Protein AF-A0A927X5X7-F1 (afdb_monomer_lite)

Structure (mmCIF, N/CA/C/O backbone):
data_AF-A0A927X5X7-F1
#
_entry.id   AF-A0A927X5X7-F1
#
loop_
_atom_site.group_PDB
_atom_site.id
_atom_site.type_symbol
_atom_site.label_atom_id
_atom_site.label_alt_id
_atom_site.label_comp_id
_atom_site.label_asym_id
_atom_site.label_entity_id
_atom_site.label_seq_id
_atom_site.pdbx_PDB_ins_code
_atom_site.Cartn_x
_atom_site.Cartn_y
_atom_site.Cartn_z
_atom_site.occupancy
_atom_site.B_iso_or_equiv
_atom_site.auth_seq_id
_atom_site.auth_comp_id
_atom_site.auth_asym_id
_atom_site.auth_atom_id
_atom_site.pdbx_PDB_model_num
ATOM 1 N N . MET A 1 1 ? -8.388 8.447 18.139 1.00 61.56 1 MET A N 1
ATOM 2 C CA . MET A 1 1 ? -8.431 7.712 16.859 1.00 61.56 1 MET A CA 1
ATOM 3 C C . MET A 1 1 ? -9.563 8.297 16.040 1.00 61.56 1 MET A C 1
ATOM 5 O O . MET A 1 1 ? -10.722 7.978 16.322 1.00 61.56 1 MET A O 1
ATOM 9 N N . ALA A 1 2 ? -9.260 9.221 15.128 1.00 76.06 2 ALA A N 1
ATOM 10 C CA . ALA A 1 2 ? -10.308 9.766 14.287 1.00 76.06 2 ALA A CA 1
ATOM 11 C C . ALA A 1 2 ? -10.701 8.745 13.201 1.00 76.06 2 ALA A C 1
ATOM 13 O O . ALA A 1 2 ? -10.102 7.674 13.019 1.00 76.06 2 ALA A O 1
ATOM 14 N N . LYS A 1 3 ? -11.875 8.988 12.623 1.00 86.38 3 LYS A N 1
ATOM 15 C CA . LYS A 1 3 ? -12.445 8.173 11.556 1.00 86.38 3 LYS A CA 1
ATOM 16 C C . LYS A 1 3 ? -12.595 9.080 10.360 1.00 86.38 3 LYS A C 1
ATOM 18 O O . LYS A 1 3 ? -13.469 9.944 10.348 1.00 86.38 3 LYS A O 1
ATOM 23 N N . VAL A 1 4 ? -11.785 8.835 9.347 1.00 86.50 4 VAL A N 1
ATOM 24 C CA . VAL A 1 4 ? -11.838 9.597 8.113 1.00 86.50 4 VAL A CA 1
ATOM 25 C C . VAL A 1 4 ? -12.542 8.771 7.059 1.00 86.50 4 VAL A C 1
ATOM 27 O O . VAL A 1 4 ? -12.127 7.672 6.681 1.00 86.50 4 VAL A O 1
ATOM 30 N N . LYS A 1 5 ? -13.667 9.305 6.587 1.00 89.69 5 LYS A N 1
ATOM 31 C CA . LYS A 1 5 ? -14.453 8.646 5.549 1.00 89.69 5 LYS A CA 1
ATOM 32 C C . LYS A 1 5 ? -13.697 8.635 4.224 1.00 89.69 5 LYS A C 1
ATOM 34 O O . LYS A 1 5 ? -13.726 7.624 3.533 1.00 89.69 5 LYS A O 1
ATOM 39 N N . ARG A 1 6 ? -13.035 9.736 3.872 1.00 88.75 6 ARG A N 1
ATOM 40 C CA . ARG A 1 6 ? -12.291 9.845 2.622 1.00 88.75 6 ARG A CA 1
ATOM 41 C C . ARG A 1 6 ? -11.242 10.948 2.692 1.00 88.75 6 ARG A C 1
ATOM 43 O O . ARG A 1 6 ? -11.566 12.046 3.130 1.00 88.75 6 ARG A O 1
ATOM 50 N N . TYR A 1 7 ? -10.039 10.657 2.213 1.00 86.12 7 TYR A N 1
ATOM 51 C CA . TYR A 1 7 ? -9.024 11.657 1.880 1.00 86.12 7 TYR A CA 1
ATOM 52 C C . TYR A 1 7 ? -8.845 11.713 0.363 1.00 86.12 7 TYR A C 1
ATOM 54 O O . TYR A 1 7 ? -8.680 10.675 -0.278 1.00 86.12 7 TYR A O 1
ATOM 62 N N . CYS A 1 8 ? -8.894 12.916 -0.212 1.00 86.00 8 CYS A N 1
ATOM 63 C CA . CYS A 1 8 ? -8.608 13.168 -1.624 1.00 86.00 8 CYS A CA 1
ATOM 64 C C . CYS A 1 8 ? -7.754 14.425 -1.754 1.00 86.00 8 CYS A C 1
ATOM 66 O O . CYS A 1 8 ? -8.202 15.504 -1.376 1.00 86.00 8 CYS A O 1
ATOM 68 N N . GLY A 1 9 ? -6.543 14.285 -2.284 1.00 85.50 9 GLY A N 1
ATOM 69 C CA . GLY A 1 9 ? -5.633 15.409 -2.473 1.00 85.50 9 GLY A CA 1
ATOM 70 C C . GLY A 1 9 ? -4.403 15.017 -3.289 1.00 85.50 9 GLY A C 1
ATOM 71 O O . GLY A 1 9 ? -4.072 13.836 -3.362 1.00 85.50 9 GLY A O 1
ATOM 72 N N . PRO A 1 10 ? -3.726 15.983 -3.929 1.00 83.25 10 PRO A N 1
ATOM 73 C CA . PRO A 1 10 ? -2.594 15.685 -4.802 1.00 83.25 10 PRO A CA 1
ATOM 74 C C . PRO A 1 10 ? -1.366 15.198 -4.023 1.00 83.25 10 PRO A C 1
ATOM 76 O O . PRO A 1 10 ? -0.685 14.283 -4.483 1.00 83.25 10 PRO A O 1
ATOM 79 N N . ILE A 1 11 ? -1.100 15.794 -2.858 1.00 83.56 11 ILE A N 1
ATOM 80 C CA . ILE A 1 11 ? 0.077 15.526 -2.029 1.00 83.56 11 ILE A CA 1
ATOM 81 C C . ILE A 1 11 ? -0.354 15.468 -0.568 1.00 83.56 11 ILE A C 1
ATOM 83 O O . ILE A 1 11 ? -1.067 16.357 -0.101 1.00 83.56 11 ILE A O 1
ATOM 87 N N . ILE A 1 12 ? 0.097 14.441 0.149 1.00 82.62 12 ILE A N 1
ATOM 88 C CA . ILE A 1 12 ? 0.014 14.370 1.610 1.00 82.62 12 ILE A CA 1
ATOM 89 C C . ILE A 1 12 ? 1.388 13.980 2.146 1.00 82.62 12 ILE A C 1
ATOM 9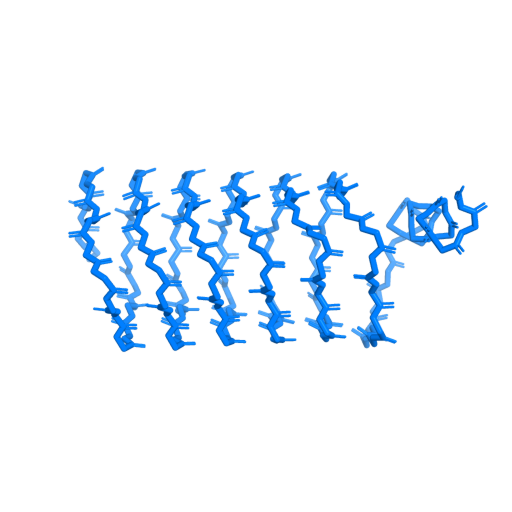1 O O . ILE A 1 12 ? 1.990 13.025 1.664 1.00 82.62 12 ILE A O 1
ATOM 95 N N . LEU A 1 13 ? 1.877 14.722 3.137 1.00 82.31 13 LEU A N 1
ATOM 96 C CA . LEU A 1 13 ? 3.175 14.439 3.741 1.00 82.31 13 LEU A CA 1
ATOM 97 C C . LEU A 1 13 ? 3.077 13.246 4.698 1.00 82.31 13 LEU A C 1
ATOM 99 O O . LEU A 1 13 ? 3.764 12.256 4.494 1.00 82.31 13 LEU A O 1
ATOM 103 N N . GLU A 1 14 ? 2.146 13.287 5.652 1.00 85.06 14 GLU A N 1
ATOM 104 C CA . GLU A 1 14 ? 2.079 12.305 6.739 1.00 85.06 14 GLU A CA 1
ATOM 105 C C . GLU A 1 14 ? 0.626 12.057 7.175 1.00 85.06 14 GLU A C 1
ATOM 107 O O . GLU A 1 14 ? -0.206 12.971 7.161 1.00 85.06 14 GLU A O 1
ATOM 112 N N . ILE A 1 15 ? 0.294 10.815 7.546 1.00 84.00 15 ILE A N 1
ATOM 113 C CA . ILE A 1 15 ? -0.954 10.483 8.256 1.00 84.00 15 ILE A CA 1
ATOM 114 C C . ILE A 1 15 ? -0.663 9.415 9.299 1.00 84.00 15 ILE A C 1
ATOM 116 O O . ILE A 1 15 ? -0.194 8.340 8.929 1.00 84.00 15 ILE A O 1
ATOM 120 N N . ASN A 1 16 ? -1.080 9.651 10.546 1.00 87.31 16 ASN A N 1
ATOM 121 C CA . ASN A 1 16 ? -0.830 8.739 11.658 1.00 87.31 16 ASN A CA 1
ATOM 122 C C . ASN A 1 16 ? -2.076 8.434 12.485 1.00 87.31 16 ASN A C 1
ATOM 124 O O . ASN A 1 16 ? -2.866 9.327 12.782 1.00 87.31 16 ASN A O 1
ATOM 128 N N . ASN A 1 17 ? -2.181 7.193 12.972 1.00 86.38 17 ASN A N 1
ATOM 129 C CA . ASN A 1 17 ? -3.161 6.770 13.987 1.00 86.38 17 ASN A CA 1
ATOM 130 C C . ASN A 1 17 ? -4.651 6.949 13.605 1.00 86.38 17 ASN A C 1
ATOM 132 O O . ASN A 1 17 ? -5.523 7.114 14.471 1.00 86.38 17 ASN A O 1
ATOM 136 N N . GLU A 1 18 ? -4.968 6.834 12.318 1.00 86.75 18 GLU A N 1
ATOM 137 C CA . GLU A 1 18 ? -6.298 7.031 11.746 1.00 86.75 18 GLU A CA 1
ATOM 138 C C . GLU A 1 18 ? -6.977 5.732 11.281 1.00 86.75 18 GLU A C 1
ATOM 140 O O . GLU A 1 18 ? -6.360 4.712 10.945 1.00 86.75 18 GLU A O 1
ATOM 145 N N . LYS A 1 19 ? -8.315 5.772 11.232 1.00 90.94 19 LYS A N 1
ATOM 146 C CA . LYS A 1 19 ? -9.122 4.804 10.470 1.00 90.94 19 LYS A CA 1
ATOM 147 C C . LYS A 1 19 ? -9.622 5.472 9.202 1.00 90.94 19 LYS A C 1
ATOM 149 O O . LYS A 1 19 ? -10.515 6.314 9.271 1.00 90.94 19 LYS A O 1
ATOM 154 N N . ILE A 1 20 ? -9.111 5.040 8.058 1.00 90.38 20 ILE A N 1
ATOM 155 C CA . ILE A 1 20 ? -9.410 5.629 6.754 1.00 90.38 20 ILE A CA 1
ATOM 156 C C . ILE A 1 20 ? -10.198 4.616 5.928 1.00 90.38 20 ILE A C 1
ATOM 158 O O . ILE A 1 20 ? -9.751 3.489 5.698 1.00 90.38 20 ILE A O 1
ATOM 162 N N . LYS A 1 21 ? -11.395 4.993 5.473 1.00 91.50 21 LYS A N 1
ATOM 163 C CA . LYS A 1 21 ? -12.158 4.130 4.559 1.00 91.50 21 LYS A CA 1
ATOM 164 C C . LYS A 1 21 ? -11.582 4.200 3.141 1.00 91.50 21 LYS A C 1
ATOM 166 O O . LYS A 1 21 ? -11.330 3.156 2.557 1.00 91.50 21 LYS A O 1
ATOM 171 N N . GLU A 1 22 ? -11.338 5.398 2.623 1.00 90.25 22 GLU A N 1
ATOM 172 C CA . GLU A 1 22 ? -10.816 5.605 1.267 1.00 90.25 22 GLU A CA 1
ATOM 173 C C . GLU A 1 22 ? -9.713 6.670 1.270 1.00 90.25 22 GLU A C 1
ATOM 175 O O . GLU A 1 22 ? -9.903 7.769 1.795 1.00 90.25 22 GLU A O 1
ATOM 180 N N . TYR A 1 23 ? -8.575 6.358 0.660 1.00 89.00 23 TYR A N 1
ATOM 181 C CA . TYR A 1 23 ? -7.518 7.312 0.339 1.00 89.00 23 TYR A CA 1
ATOM 182 C C . TYR A 1 23 ? -7.348 7.389 -1.181 1.00 89.00 23 TYR A C 1
ATOM 184 O O . TYR A 1 23 ? -7.260 6.353 -1.837 1.00 89.00 23 TYR A O 1
ATOM 192 N N . CYS A 1 24 ? -7.284 8.603 -1.731 1.00 88.44 24 CYS A N 1
ATOM 193 C CA . CYS A 1 24 ? -6.958 8.859 -3.132 1.00 88.44 24 CYS A CA 1
ATOM 194 C C . CYS A 1 24 ? -5.968 10.028 -3.242 1.00 88.44 24 CYS A C 1
ATOM 196 O O . CYS A 1 24 ? -6.282 11.134 -2.796 1.00 88.44 24 CYS A O 1
ATOM 198 N N . GLY A 1 25 ? -4.799 9.814 -3.844 1.00 86.31 25 GLY A N 1
ATOM 199 C CA . GLY A 1 25 ? -3.831 10.891 -4.057 1.00 86.31 25 GLY A CA 1
ATOM 200 C C . GLY A 1 25 ? -2.698 10.536 -5.009 1.00 86.31 25 GLY A C 1
ATOM 201 O O . GLY A 1 25 ? -2.494 9.375 -5.341 1.00 86.31 25 GLY A O 1
ATOM 202 N N . SER A 1 26 ? -1.960 11.536 -5.487 1.00 84.50 26 SER A N 1
ATOM 203 C CA . SER A 1 26 ? -0.868 11.297 -6.441 1.00 84.50 26 SER A CA 1
ATOM 204 C C . SER A 1 26 ? 0.423 10.925 -5.726 1.00 84.50 26 SER A C 1
ATOM 206 O O . SER A 1 26 ? 1.045 9.925 -6.077 1.00 84.50 26 SER A O 1
ATOM 208 N N . TYR A 1 27 ? 0.802 11.706 -4.718 1.00 80.94 27 TYR A N 1
ATOM 209 C CA . TYR A 1 27 ? 2.042 11.524 -3.975 1.00 80.94 27 TYR A CA 1
ATOM 210 C C . TYR A 1 27 ? 1.761 11.463 -2.487 1.00 80.94 27 TYR A C 1
ATOM 212 O O . TYR A 1 27 ? 1.035 12.302 -1.939 1.00 80.94 27 TYR A O 1
ATOM 220 N N . LYS A 1 28 ? 2.386 10.496 -1.829 1.00 79.69 28 LYS A N 1
ATOM 221 C CA . LYS A 1 28 ? 2.388 10.425 -0.381 1.00 79.69 28 LYS A CA 1
ATOM 222 C C . LYS A 1 28 ? 3.760 10.044 0.148 1.00 79.69 28 LYS A C 1
ATOM 224 O O . LYS A 1 28 ? 4.399 9.154 -0.408 1.00 79.69 28 LYS A O 1
ATOM 229 N N . TYR A 1 29 ? 4.191 10.736 1.197 1.00 77.38 29 TYR A N 1
ATOM 230 C CA . TYR A 1 29 ? 5.479 10.473 1.828 1.00 77.38 29 TYR A CA 1
ATOM 231 C C . TYR A 1 29 ? 5.363 9.338 2.847 1.00 77.38 29 TYR A C 1
ATOM 233 O O . TYR A 1 29 ? 5.902 8.270 2.595 1.00 77.38 29 TYR A O 1
ATOM 241 N N . GLU A 1 30 ? 4.567 9.504 3.905 1.00 85.38 30 GLU A N 1
ATOM 242 C CA . GLU A 1 30 ? 4.533 8.526 5.002 1.00 85.38 30 GLU A CA 1
ATOM 243 C C . GLU A 1 30 ? 3.105 8.152 5.441 1.00 85.38 30 GLU A C 1
ATOM 245 O O . GLU A 1 30 ? 2.176 8.980 5.467 1.00 85.38 30 GLU A O 1
ATOM 250 N N . ILE A 1 31 ? 2.908 6.873 5.777 1.00 82.88 31 ILE A N 1
ATOM 251 C CA . ILE A 1 31 ? 1.708 6.357 6.446 1.00 82.88 31 ILE A CA 1
ATOM 252 C C . ILE A 1 31 ? 2.121 5.442 7.593 1.00 82.88 31 ILE A C 1
ATOM 254 O O . ILE A 1 31 ? 2.700 4.386 7.340 1.00 82.88 31 ILE A O 1
ATOM 258 N N . SER A 1 32 ? 1.735 5.804 8.819 1.00 88.38 32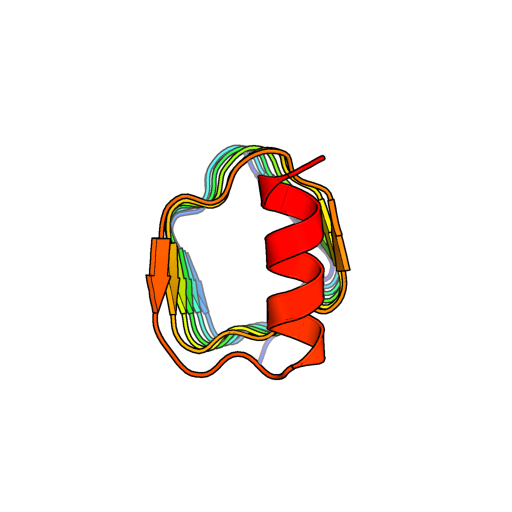 SER A N 1
ATOM 259 C CA . SER A 1 32 ? 2.158 5.045 9.997 1.00 88.38 32 SER A CA 1
ATOM 260 C C . SER A 1 32 ? 1.007 4.741 10.965 1.00 88.38 32 SER A C 1
ATOM 262 O O . SER A 1 32 ? 0.233 5.611 11.376 1.00 88.38 32 SER A O 1
ATOM 264 N N . ASN A 1 33 ? 0.895 3.481 11.392 1.00 88.06 33 ASN A N 1
ATOM 265 C CA . ASN A 1 33 ? -0.060 3.006 12.408 1.00 88.06 33 ASN A CA 1
ATOM 266 C C . ASN A 1 33 ? -1.561 3.213 12.083 1.00 88.06 33 ASN A C 1
ATOM 268 O O . ASN A 1 33 ? -2.405 3.412 12.966 1.00 88.06 33 ASN A O 1
ATOM 272 N N . ASN A 1 34 ? -1.935 3.128 10.812 1.00 87.19 34 ASN A N 1
ATOM 273 C CA . ASN A 1 34 ? -3.285 3.323 10.299 1.00 87.19 34 ASN A CA 1
ATOM 274 C C . ASN A 1 34 ? -4.014 2.013 9.970 1.00 87.19 34 ASN A C 1
ATOM 276 O O . ASN A 1 34 ? -3.451 0.936 9.750 1.00 87.19 34 ASN A O 1
ATOM 280 N N . LYS A 1 35 ? -5.345 2.121 9.887 1.00 90.75 35 LYS A N 1
ATOM 281 C CA . LYS A 1 35 ? -6.207 1.100 9.274 1.00 90.75 35 LYS A CA 1
ATOM 282 C C . LYS A 1 35 ? -6.860 1.687 8.033 1.00 90.75 35 LYS A C 1
ATOM 284 O O . LYS A 1 35 ? -7.750 2.529 8.160 1.00 90.75 35 LYS A O 1
ATOM 289 N N . VAL A 1 36 ? -6.460 1.202 6.863 1.00 90.06 36 VAL A N 1
ATOM 290 C CA . VAL A 1 36 ? -6.927 1.692 5.563 1.00 90.06 36 VAL A CA 1
ATOM 291 C C . VAL A 1 36 ? -7.713 0.594 4.851 1.00 90.06 36 VAL A C 1
ATOM 293 O O . VAL A 1 36 ? -7.223 -0.520 4.656 1.00 90.06 36 VAL A O 1
ATOM 296 N N . LYS A 1 37 ? -8.964 0.871 4.471 1.00 92.88 37 LYS A N 1
ATOM 297 C CA . LYS A 1 37 ? -9.752 -0.097 3.689 1.00 92.88 37 LYS A CA 1
ATOM 298 C C . LYS A 1 37 ? -9.325 -0.077 2.222 1.00 92.88 37 LYS A C 1
ATOM 300 O O . LYS A 1 37 ? -9.011 -1.134 1.690 1.00 92.88 37 LYS A O 1
ATOM 305 N N . GLU A 1 38 ? -9.274 1.093 1.601 1.00 91.56 38 GLU A N 1
ATOM 306 C CA . GLU A 1 38 ? -8.875 1.252 0.200 1.00 91.56 38 GLU A CA 1
ATOM 307 C C . GLU A 1 38 ? -7.860 2.391 0.077 1.00 91.56 38 GLU A C 1
ATOM 309 O O . GLU A 1 38 ? -8.145 3.527 0.465 1.00 91.56 38 GLU A O 1
ATOM 314 N N . TYR A 1 39 ? -6.676 2.075 -0.445 1.00 90.94 39 TYR A N 1
ATOM 315 C CA . TYR A 1 39 ? -5.654 3.042 -0.826 1.00 90.94 39 TYR A CA 1
ATOM 316 C C . TYR A 1 39 ? -5.539 3.076 -2.347 1.00 90.94 39 TYR A C 1
ATOM 318 O O . TYR A 1 39 ? -5.277 2.047 -2.963 1.00 90.94 39 TYR A O 1
ATOM 326 N N . CYS A 1 40 ? -5.709 4.254 -2.940 1.00 90.00 40 CYS A N 1
ATOM 327 C CA . CYS A 1 40 ? -5.430 4.513 -4.343 1.00 90.00 40 CYS A CA 1
ATOM 328 C C . CYS A 1 40 ? -4.402 5.642 -4.444 1.00 90.00 40 CYS A C 1
ATOM 330 O O . CYS A 1 40 ? -4.673 6.763 -4.009 1.00 90.00 40 CYS A O 1
ATOM 332 N N . GLY A 1 41 ? -3.227 5.386 -5.009 1.00 88.38 41 GLY A N 1
ATOM 333 C CA . GLY A 1 41 ? -2.307 6.481 -5.282 1.00 88.38 41 GLY A CA 1
ATOM 334 C C . GLY A 1 41 ? -1.111 6.127 -6.135 1.00 88.38 41 GLY A C 1
ATOM 335 O O . GLY A 1 41 ? -0.768 4.966 -6.281 1.00 88.38 41 GLY A O 1
ATOM 336 N N . ARG A 1 42 ? -0.489 7.127 -6.757 1.00 87.44 42 ARG A N 1
ATOM 337 C CA . ARG A 1 42 ? 0.550 6.864 -7.760 1.00 87.44 42 ARG A CA 1
ATOM 338 C C . ARG A 1 42 ? 1.878 6.487 -7.116 1.00 87.44 42 ARG A C 1
ATOM 340 O O . ARG A 1 42 ? 2.433 5.447 -7.454 1.00 87.44 42 ARG A O 1
ATOM 347 N N . TYR A 1 43 ? 2.341 7.307 -6.182 1.00 86.44 43 TYR A N 1
ATOM 348 C CA . TYR A 1 43 ? 3.610 7.129 -5.489 1.00 86.44 43 TYR A CA 1
ATOM 349 C C . TYR A 1 43 ? 3.398 7.155 -3.984 1.00 86.44 43 TYR A C 1
ATOM 351 O O . TYR A 1 43 ? 2.709 8.037 -3.460 1.00 86.44 43 TYR A O 1
ATOM 359 N N . LEU A 1 44 ? 4.018 6.200 -3.305 1.00 86.50 44 LEU A N 1
ATOM 360 C CA . LEU A 1 44 ? 4.075 6.140 -1.859 1.00 86.50 44 LEU A CA 1
ATOM 361 C C . LEU A 1 44 ? 5.495 5.797 -1.423 1.00 86.50 44 LEU A C 1
ATOM 363 O O . LEU A 1 44 ? 6.026 4.773 -1.842 1.00 86.50 44 LEU A O 1
ATOM 367 N N . TYR A 1 45 ? 6.110 6.664 -0.625 1.00 88.25 45 TYR A N 1
ATOM 368 C CA . TYR A 1 45 ? 7.475 6.430 -0.163 1.00 88.25 45 TYR A CA 1
ATOM 369 C C . TYR A 1 45 ? 7.503 5.372 0.935 1.00 88.25 45 TYR A C 1
ATOM 371 O O . TYR A 1 45 ? 8.107 4.332 0.722 1.00 88.25 45 TYR A O 1
ATOM 379 N N . GLU A 1 46 ? 6.790 5.571 2.039 1.00 88.94 46 GLU A N 1
ATOM 380 C CA . GLU A 1 46 ? 6.921 4.693 3.204 1.00 88.94 46 GLU A CA 1
ATOM 381 C C . GLU A 1 46 ? 5.565 4.287 3.797 1.00 88.94 46 GLU A C 1
ATOM 383 O O . GLU A 1 46 ? 4.627 5.091 3.897 1.00 88.94 46 GLU A O 1
ATOM 388 N N . ILE A 1 47 ? 5.463 3.013 4.195 1.00 85.75 47 ILE A N 1
ATOM 389 C CA . ILE A 1 47 ? 4.336 2.465 4.955 1.00 85.75 47 ILE A CA 1
ATOM 390 C C . ILE A 1 47 ? 4.845 1.679 6.158 1.00 85.75 47 ILE A C 1
ATOM 392 O O . ILE A 1 47 ? 5.477 0.632 5.985 1.00 85.75 47 ILE A O 1
ATOM 396 N N . GLN A 1 48 ? 4.461 2.096 7.365 1.00 88.94 48 GLN A N 1
ATOM 397 C CA . GLN A 1 48 ? 4.928 1.467 8.593 1.00 88.94 48 GLN A CA 1
ATOM 398 C C . GLN A 1 48 ? 3.794 1.020 9.525 1.00 88.94 48 GLN A C 1
ATOM 400 O O . GLN A 1 48 ? 2.931 1.792 9.944 1.00 88.94 48 GLN A O 1
ATOM 405 N N . GLY A 1 49 ? 3.804 -0.258 9.915 1.00 85.31 49 GLY A N 1
ATOM 406 C CA . GLY A 1 49 ? 2.903 -0.776 10.956 1.00 85.31 49 GLY A CA 1
ATOM 407 C C . GLY A 1 49 ? 1.411 -0.759 10.588 1.00 85.31 49 GLY A C 1
ATOM 408 O O . GLY A 1 49 ? 0.540 -0.886 11.458 1.00 85.31 49 GLY A O 1
ATOM 409 N N . ASP A 1 50 ? 1.091 -0.617 9.304 1.00 86.75 50 ASP A N 1
ATOM 410 C CA . ASP A 1 50 ? -0.268 -0.396 8.828 1.00 86.75 50 ASP A CA 1
ATOM 411 C C . ASP A 1 50 ? -1.056 -1.696 8.612 1.00 86.75 50 ASP A C 1
ATOM 413 O O . ASP A 1 50 ? -0.531 -2.806 8.453 1.00 86.75 50 ASP A O 1
ATOM 417 N N . LYS A 1 51 ? -2.386 -1.557 8.546 1.00 89.56 51 LYS A N 1
ATOM 418 C CA . LYS A 1 51 ? -3.284 -2.599 8.027 1.00 89.56 51 LYS A CA 1
ATOM 419 C C . LYS A 1 51 ? -4.060 -2.064 6.836 1.00 89.56 51 LYS A C 1
ATOM 421 O O . LYS A 1 51 ? -4.987 -1.271 7.015 1.00 89.56 51 LYS A O 1
ATOM 426 N N . ILE A 1 52 ? -3.731 -2.566 5.650 1.00 89.25 52 ILE A N 1
ATOM 427 C CA . ILE A 1 52 ? -4.332 -2.159 4.381 1.00 89.25 52 ILE A CA 1
ATOM 428 C C . ILE A 1 52 ? -5.101 -3.340 3.786 1.00 89.25 52 ILE A C 1
ATOM 430 O O . ILE A 1 52 ? -4.558 -4.426 3.578 1.00 89.25 52 ILE A O 1
ATOM 434 N N . LYS A 1 53 ? -6.399 -3.169 3.519 1.00 92.44 53 LYS A N 1
ATOM 435 C CA . LYS A 1 53 ? -7.180 -4.239 2.876 1.00 92.44 53 LYS A CA 1
ATOM 436 C C . LYS A 1 53 ? -6.897 -4.277 1.373 1.00 92.44 53 LYS A C 1
ATOM 438 O O . LYS A 1 53 ? -6.657 -5.354 0.835 1.00 92.44 53 LYS A O 1
ATOM 443 N N . GLU A 1 54 ? -6.929 -3.133 0.706 1.00 91.06 54 GLU A N 1
AT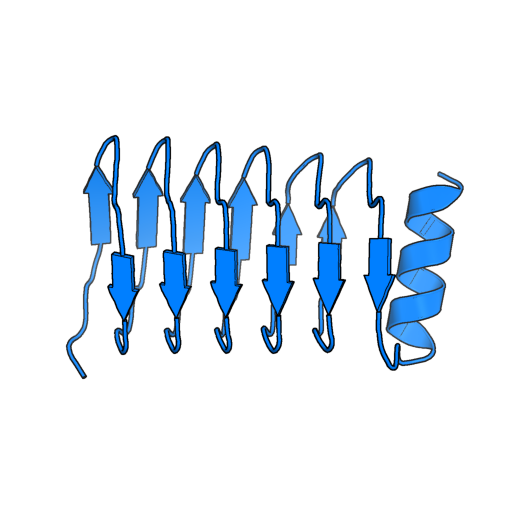OM 444 C CA . GLU A 1 54 ? -6.713 -3.034 -0.736 1.00 91.06 54 GLU A CA 1
ATOM 445 C C . GLU A 1 54 ? -5.796 -1.850 -1.027 1.00 91.06 54 GLU A C 1
ATOM 447 O O . GLU A 1 54 ? -6.112 -0.717 -0.665 1.00 91.06 54 GLU A O 1
ATOM 452 N N . TYR A 1 55 ? -4.656 -2.139 -1.645 1.00 89.75 55 TYR A N 1
ATOM 453 C CA . TYR A 1 55 ? -3.703 -1.156 -2.131 1.00 89.75 55 TYR A CA 1
ATOM 454 C C . TYR A 1 55 ? -3.703 -1.178 -3.658 1.00 89.75 55 TYR A C 1
ATOM 456 O O . TYR A 1 55 ? -3.452 -2.225 -4.249 1.00 89.75 55 TYR A O 1
ATOM 464 N N . CYS A 1 56 ? -3.961 -0.032 -4.277 1.00 89.50 56 CYS A N 1
ATOM 465 C CA . CYS A 1 56 ? -3.846 0.191 -5.710 1.00 89.50 56 CYS A CA 1
ATOM 466 C C . CYS A 1 56 ? -2.897 1.365 -5.944 1.00 89.50 56 CYS A C 1
ATOM 468 O O . CYS A 1 56 ? -3.237 2.507 -5.635 1.00 89.50 56 CYS A O 1
ATOM 470 N N . GLY A 1 57 ? -1.720 1.112 -6.501 1.00 87.00 57 GLY A N 1
ATOM 471 C CA . GLY A 1 57 ? -0.790 2.192 -6.788 1.00 87.00 57 GLY A CA 1
ATOM 472 C C . GLY A 1 57 ? 0.290 1.842 -7.782 1.00 87.00 57 GLY A C 1
ATOM 473 O O . GLY A 1 57 ? 0.396 0.698 -8.197 1.00 87.00 57 GLY A O 1
ATOM 474 N N . SER A 1 58 ? 1.050 2.838 -8.233 1.00 85.75 58 SER A N 1
ATOM 475 C CA . SER A 1 58 ? 2.097 2.595 -9.229 1.00 85.75 58 SER A CA 1
ATOM 476 C C . SER A 1 58 ? 3.418 2.192 -8.571 1.00 85.75 58 SER A C 1
ATOM 478 O O . SER A 1 58 ? 4.068 1.264 -9.030 1.00 85.75 58 SER A O 1
ATOM 480 N N . TYR A 1 59 ? 3.810 2.863 -7.494 1.00 83.50 59 TYR A N 1
ATOM 481 C CA . TYR A 1 59 ? 5.112 2.648 -6.871 1.00 83.50 59 TYR A CA 1
ATOM 482 C C . TYR A 1 59 ? 5.010 2.732 -5.356 1.00 83.50 59 TYR A C 1
ATOM 484 O O . TYR A 1 59 ? 4.449 3.698 -4.828 1.00 83.50 59 TYR A O 1
ATOM 492 N N . VAL A 1 60 ? 5.607 1.748 -4.684 1.00 84.75 60 VAL A N 1
ATOM 493 C CA . VAL A 1 60 ? 5.932 1.820 -3.257 1.00 84.75 60 VAL A CA 1
ATOM 494 C C . VAL A 1 60 ? 7.430 1.647 -3.075 1.00 84.75 60 VAL A C 1
ATOM 496 O O . VAL A 1 60 ? 7.988 0.693 -3.615 1.00 84.75 60 VAL A O 1
ATOM 499 N N . LEU A 1 61 ? 8.078 2.564 -2.356 1.00 83.94 61 LEU A N 1
ATOM 500 C CA . LEU A 1 61 ? 9.508 2.442 -2.082 1.00 83.94 61 LEU A CA 1
ATOM 501 C C . LEU A 1 61 ? 9.732 1.473 -0.918 1.00 83.94 61 LEU A C 1
ATOM 503 O O . LEU A 1 61 ? 10.296 0.410 -1.132 1.00 83.94 61 LEU A O 1
ATOM 507 N N . GLU A 1 62 ? 9.192 1.771 0.258 1.00 86.00 62 GLU A N 1
ATOM 508 C CA . GLU A 1 62 ? 9.435 0.994 1.468 1.00 86.00 62 GLU A CA 1
ATOM 509 C C . GLU A 1 62 ? 8.129 0.575 2.147 1.00 86.00 62 GLU A C 1
ATOM 511 O O . GLU A 1 62 ? 7.184 1.354 2.323 1.00 86.00 62 GLU A O 1
ATOM 516 N N . VAL A 1 63 ? 8.071 -0.695 2.540 1.00 83.62 63 VAL A N 1
ATOM 517 C CA . VAL A 1 63 ? 7.003 -1.242 3.372 1.00 83.62 63 VAL A CA 1
ATOM 518 C C . VAL A 1 63 ? 7.655 -1.937 4.557 1.00 83.62 63 VAL A C 1
ATOM 520 O O . VAL A 1 63 ? 8.484 -2.825 4.362 1.00 83.62 63 VAL A O 1
ATOM 523 N N . SER A 1 64 ? 7.229 -1.622 5.781 1.00 85.00 64 SER A N 1
ATOM 524 C CA . SER A 1 64 ? 7.733 -2.273 6.994 1.00 85.00 64 SER A CA 1
ATOM 525 C C . SER A 1 64 ? 6.631 -2.569 8.017 1.00 85.00 64 SER A C 1
ATOM 527 O O . SER A 1 64 ? 5.725 -1.763 8.255 1.00 85.00 64 SER A O 1
ATOM 529 N N . GLY A 1 65 ? 6.648 -3.767 8.614 1.00 81.12 65 GLY A N 1
ATOM 530 C CA . GLY A 1 65 ? 5.704 -4.189 9.666 1.00 81.12 65 GLY A CA 1
ATOM 531 C C . GLY A 1 65 ? 4.208 -4.131 9.295 1.00 81.12 65 GLY A C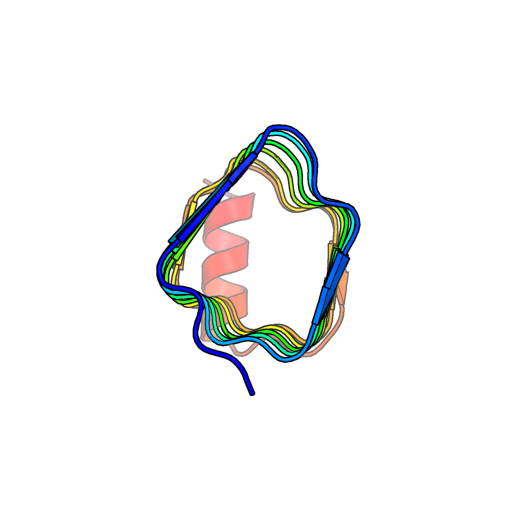 1
ATOM 532 O O . GLY A 1 65 ? 3.333 -4.187 10.165 1.00 81.12 65 GLY A O 1
ATOM 533 N N . THR A 1 66 ? 3.895 -4.022 8.009 1.00 83.44 66 THR A N 1
ATOM 534 C CA . THR A 1 66 ? 2.577 -3.760 7.438 1.00 83.44 66 THR A CA 1
ATOM 535 C C . THR A 1 66 ? 1.904 -5.050 6.963 1.00 83.44 66 THR A C 1
ATOM 537 O O . THR A 1 66 ? 2.525 -6.004 6.482 1.00 83.44 66 THR A O 1
ATOM 540 N N . LYS A 1 67 ? 0.573 -5.095 7.090 1.00 85.25 67 LYS A N 1
ATOM 541 C CA . LYS A 1 67 ? -0.264 -6.187 6.572 1.00 85.25 67 LYS A CA 1
ATOM 542 C C . LYS A 1 67 ? -1.123 -5.687 5.424 1.00 85.25 67 LYS A C 1
ATOM 544 O O . LYS A 1 67 ? -2.021 -4.872 5.646 1.00 85.25 67 LYS A O 1
ATOM 549 N N . ILE A 1 68 ? -0.908 -6.244 4.236 1.00 85.88 68 ILE A N 1
ATOM 550 C CA . ILE A 1 68 ? -1.664 -5.920 3.025 1.00 85.88 68 ILE A CA 1
ATOM 551 C C . ILE A 1 68 ? -2.435 -7.160 2.573 1.00 85.88 68 ILE A C 1
ATOM 553 O O . ILE A 1 68 ? -1.857 -8.212 2.301 1.00 85.88 68 ILE A O 1
ATOM 557 N N . LYS A 1 69 ? -3.768 -7.079 2.492 1.00 87.25 69 LYS A N 1
ATOM 558 C CA . LYS A 1 69 ? -4.546 -8.221 1.983 1.00 87.25 69 LYS A CA 1
ATOM 559 C C . LYS A 1 69 ? -4.404 -8.349 0.465 1.00 87.25 69 LYS A C 1
ATOM 561 O O . LYS A 1 69 ? -4.198 -9.460 -0.006 1.00 87.25 69 LYS A O 1
ATOM 566 N N . ARG A 1 70 ? -4.512 -7.246 -0.272 1.00 87.31 70 ARG A N 1
ATOM 567 C CA . ARG A 1 70 ? -4.337 -7.221 -1.725 1.00 87.31 70 ARG A CA 1
ATOM 568 C C . ARG A 1 70 ? -3.529 -6.004 -2.141 1.00 87.31 70 ARG A C 1
ATOM 570 O O . ARG A 1 70 ? -3.933 -4.884 -1.831 1.00 87.31 70 ARG A O 1
ATOM 577 N N . TYR A 1 71 ? -2.427 -6.249 -2.832 1.00 86.00 71 TYR A N 1
ATOM 578 C CA . TYR A 1 71 ? -1.588 -5.241 -3.454 1.00 86.00 71 TYR A CA 1
ATOM 579 C C . TYR A 1 71 ? -1.726 -5.334 -4.974 1.00 86.00 71 TYR A C 1
ATOM 581 O O . TYR A 1 71 ? -1.474 -6.386 -5.553 1.00 86.00 71 TYR A O 1
ATOM 589 N N . CYS A 1 72 ? -2.111 -4.233 -5.607 1.00 85.88 72 CYS A N 1
ATOM 590 C CA . CYS A 1 72 ? -2.179 -4.072 -7.050 1.00 85.88 72 CYS A CA 1
ATOM 591 C C . CYS A 1 72 ? -1.293 -2.890 -7.434 1.00 85.88 72 CYS A C 1
ATOM 593 O O . CYS A 1 72 ? -1.647 -1.734 -7.200 1.00 85.88 72 CYS A O 1
ATOM 595 N N . GLY A 1 73 ? -0.145 -3.179 -8.021 1.00 84.81 73 GLY A N 1
ATOM 596 C CA . GLY A 1 73 ? 0.794 -2.154 -8.435 1.00 84.81 73 GLY A CA 1
ATOM 597 C C . GLY A 1 73 ? 2.000 -2.775 -9.103 1.00 84.81 73 GLY A C 1
ATOM 598 O O . GLY A 1 73 ? 2.368 -3.884 -8.741 1.00 84.81 73 GLY A O 1
ATOM 599 N N . PRO A 1 74 ? 2.607 -2.121 -10.098 1.00 82.62 74 PRO A N 1
ATOM 600 C CA . PRO A 1 74 ? 3.692 -2.720 -10.843 1.00 82.62 74 PRO A CA 1
ATOM 601 C C . PRO A 1 74 ? 4.942 -2.928 -9.984 1.00 82.62 74 PRO A C 1
ATOM 603 O O . PRO A 1 74 ? 5.642 -3.900 -10.249 1.00 82.62 74 PRO A O 1
ATOM 606 N N . ILE A 1 75 ? 5.227 -2.057 -9.000 1.00 81.19 75 ILE A N 1
ATOM 607 C CA . ILE A 1 75 ? 6.531 -2.010 -8.319 1.00 81.19 75 ILE A CA 1
ATOM 608 C C . ILE A 1 75 ? 6.419 -1.812 -6.799 1.00 81.19 75 ILE A C 1
ATOM 610 O O . ILE A 1 75 ? 5.806 -0.849 -6.329 1.00 81.19 75 ILE A O 1
ATOM 614 N N . ILE A 1 76 ? 7.131 -2.668 -6.057 1.00 82.69 76 ILE A N 1
ATOM 615 C CA . ILE A 1 76 ? 7.583 -2.409 -4.680 1.00 82.69 76 ILE A CA 1
ATOM 616 C C . ILE A 1 76 ? 9.114 -2.505 -4.661 1.00 82.69 76 ILE A C 1
ATOM 618 O O . ILE A 1 76 ? 9.655 -3.468 -5.203 1.00 82.69 76 ILE A O 1
ATOM 622 N N . ALA A 1 77 ? 9.817 -1.535 -4.074 1.00 84.06 77 ALA A N 1
ATOM 623 C CA . ALA A 1 77 ? 11.274 -1.618 -3.964 1.00 84.06 77 ALA A CA 1
ATOM 624 C C . ALA A 1 77 ? 11.700 -2.508 -2.791 1.00 84.06 77 ALA A C 1
ATOM 626 O O . ALA A 1 77 ? 12.386 -3.495 -3.027 1.00 84.06 77 ALA A O 1
ATOM 627 N N . GLU A 1 78 ? 11.215 -2.234 -1.582 1.00 83.75 78 GLU A N 1
ATOM 628 C CA . GLU A 1 78 ? 11.660 -2.911 -0.364 1.00 83.75 78 GLU A CA 1
ATOM 629 C C . GLU A 1 78 ? 10.491 -3.382 0.514 1.00 83.75 78 GLU A C 1
ATOM 631 O O . GLU A 1 78 ? 9.477 -2.693 0.693 1.00 83.75 78 GLU A O 1
ATOM 636 N N . ILE A 1 79 ? 10.629 -4.589 1.070 1.00 80.50 79 ILE A N 1
ATOM 637 C CA . ILE A 1 79 ? 9.664 -5.203 1.985 1.00 80.50 79 ILE A CA 1
ATOM 638 C C . ILE A 1 79 ? 10.400 -5.772 3.197 1.00 80.50 79 ILE A C 1
ATOM 640 O O . ILE A 1 79 ? 11.072 -6.792 3.074 1.00 80.50 79 ILE A O 1
ATOM 644 N N . GLN A 1 80 ? 10.142 -5.222 4.386 1.00 81.44 80 GLN A N 1
ATOM 645 C CA . GLN A 1 80 ? 10.674 -5.746 5.646 1.00 81.44 80 GLN A CA 1
ATOM 646 C C . GLN A 1 80 ? 9.580 -6.222 6.621 1.00 81.44 80 GLN A C 1
ATOM 648 O O . GLN A 1 80 ? 8.701 -5.471 7.044 1.00 81.44 80 GLN A O 1
ATOM 653 N N . GLY A 1 81 ? 9.611 -7.502 7.015 1.00 71.12 81 GLY A N 1
ATOM 654 C CA . GLY A 1 81 ? 8.737 -8.026 8.086 1.00 71.12 81 GLY A CA 1
ATOM 655 C C . GLY A 1 81 ? 7.221 -7.940 7.813 1.00 71.12 81 GLY A C 1
ATOM 656 O O . GLY A 1 81 ? 6.409 -7.946 8.745 1.00 71.12 81 GLY A O 1
ATOM 657 N N . ASN A 1 82 ? 6.828 -7.849 6.541 1.00 73.00 82 ASN A N 1
ATOM 658 C CA . ASN A 1 82 ? 5.441 -7.648 6.117 1.00 73.00 82 ASN A CA 1
ATOM 659 C C . ASN A 1 82 ? 4.702 -8.950 5.823 1.00 73.00 82 ASN A C 1
ATOM 661 O O . ASN A 1 82 ? 5.297 -10.011 5.657 1.00 73.00 82 ASN A O 1
ATOM 665 N N . LYS A 1 83 ? 3.374 -8.842 5.687 1.00 73.19 83 LYS A N 1
ATOM 666 C CA . LYS A 1 83 ? 2.526 -9.922 5.158 1.00 73.19 83 LYS A CA 1
ATOM 667 C C . LYS A 1 83 ? 1.650 -9.411 4.026 1.00 73.19 83 LYS A C 1
ATOM 669 O O . LYS A 1 83 ? 0.754 -8.596 4.273 1.00 73.19 83 LYS A O 1
ATOM 674 N N . ILE A 1 84 ? 1.871 -9.923 2.816 1.00 77.88 84 ILE A N 1
ATOM 675 C CA . ILE A 1 84 ? 1.060 -9.633 1.627 1.00 77.88 84 ILE A CA 1
ATOM 676 C C . ILE A 1 84 ? 0.358 -10.920 1.192 1.00 77.88 84 ILE A C 1
ATOM 678 O O . ILE A 1 84 ? 1.008 -11.914 0.887 1.00 77.88 84 ILE A O 1
ATOM 682 N N . LYS A 1 85 ? -0.982 -10.934 1.204 1.00 78.44 85 LYS A N 1
ATOM 683 C CA . LYS A 1 85 ? -1.746 -12.159 0.891 1.00 78.44 85 LYS A CA 1
ATOM 684 C C . LYS A 1 85 ? -1.960 -12.371 -0.608 1.00 78.44 85 LYS A C 1
ATOM 686 O O . LYS A 1 85 ? -2.027 -13.522 -1.029 1.00 78.44 85 LYS A O 1
ATOM 691 N N . GLU A 1 86 ? -2.143 -11.297 -1.362 1.00 79.69 86 GLU A N 1
ATOM 692 C CA . GLU A 1 86 ? -2.356 -11.282 -2.810 1.00 79.69 86 GLU A CA 1
ATOM 693 C C . GLU A 1 86 ? -1.532 -10.124 -3.377 1.00 79.69 86 GLU A C 1
ATOM 695 O O . GLU A 1 86 ? -1.727 -8.980 -2.960 1.00 79.69 86 GLU A O 1
ATOM 700 N N . TYR A 1 87 ? -0.613 -10.418 -4.293 1.00 79.31 87 TYR A N 1
ATOM 701 C CA . TYR A 1 87 ? 0.205 -9.426 -4.982 1.00 79.31 87 TYR A CA 1
ATOM 702 C C . TYR A 1 87 ?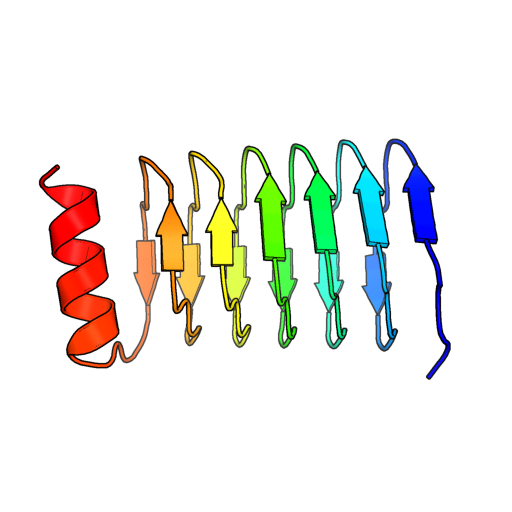 -0.014 -9.548 -6.491 1.00 79.31 87 TYR A C 1
ATOM 704 O O . TYR A 1 87 ? 0.113 -10.628 -7.064 1.00 79.31 87 TYR A O 1
ATOM 712 N N . CYS A 1 88 ? -0.373 -8.433 -7.114 1.00 80.56 88 CYS A N 1
ATOM 713 C CA . CYS A 1 88 ? -0.605 -8.288 -8.544 1.00 80.56 88 CYS A CA 1
ATOM 714 C C . CYS A 1 88 ? 0.302 -7.169 -9.066 1.00 80.56 88 CYS A C 1
ATOM 716 O O . CYS A 1 88 ? -0.154 -6.050 -9.313 1.00 80.56 88 CYS A O 1
ATOM 718 N N . GLY A 1 89 ? 1.592 -7.475 -9.166 1.00 76.25 89 GLY A N 1
ATOM 719 C CA . GLY A 1 89 ? 2.630 -6.582 -9.664 1.00 76.25 89 GLY A CA 1
ATOM 720 C C . GLY A 1 89 ? 3.660 -7.324 -10.496 1.00 76.25 89 GLY A C 1
ATOM 721 O O . GLY A 1 89 ? 3.626 -8.551 -10.557 1.00 76.25 89 GLY A O 1
ATOM 722 N N . GLY A 1 90 ? 4.531 -6.572 -11.164 1.00 75.38 90 GLY A N 1
ATOM 723 C CA . GLY A 1 90 ? 5.535 -7.134 -12.069 1.00 75.38 90 GLY A CA 1
ATOM 724 C C . GLY A 1 90 ? 6.938 -7.177 -11.476 1.00 75.38 90 GLY A C 1
ATOM 725 O O . GLY A 1 90 ? 7.762 -7.953 -11.940 1.00 75.38 90 GLY A O 1
ATOM 726 N N . TYR A 1 91 ? 7.220 -6.349 -10.466 1.00 76.12 91 TYR A N 1
ATOM 727 C CA . TYR A 1 91 ? 8.578 -6.153 -9.977 1.00 76.12 91 TYR A CA 1
ATOM 728 C C . TYR A 1 91 ? 8.627 -5.973 -8.464 1.00 76.12 91 TYR A C 1
ATOM 730 O O . TYR A 1 91 ? 7.928 -5.138 -7.877 1.00 76.12 91 TYR A O 1
ATOM 738 N N . LEU A 1 92 ? 9.533 -6.729 -7.859 1.00 75.75 92 LEU A N 1
ATOM 739 C CA . LEU A 1 92 ? 9.920 -6.610 -6.468 1.00 75.75 92 LEU A CA 1
ATOM 740 C C . LEU A 1 92 ? 11.436 -6.756 -6.373 1.00 75.75 92 LEU A C 1
ATOM 742 O O . LEU A 1 92 ? 11.979 -7.731 -6.891 1.00 75.75 92 LEU A O 1
ATOM 746 N N . TYR A 1 93 ? 12.098 -5.777 -5.760 1.00 77.25 93 TYR A N 1
ATOM 747 C CA . TYR A 1 93 ? 13.559 -5.684 -5.792 1.00 77.25 93 TYR A CA 1
ATOM 748 C C . TYR A 1 93 ? 14.213 -6.305 -4.556 1.00 77.25 93 TYR A C 1
ATOM 750 O O . TYR A 1 93 ? 15.123 -7.118 -4.702 1.00 77.25 93 TYR A O 1
ATOM 758 N N . GLU A 1 94 ? 13.731 -5.969 -3.361 1.00 79.38 94 GLU A N 1
ATOM 759 C CA . GLU A 1 94 ? 14.341 -6.378 -2.098 1.00 79.38 94 GLU A CA 1
ATOM 760 C C . GLU A 1 94 ? 13.301 -6.846 -1.078 1.00 79.38 94 GLU A C 1
ATOM 762 O O . GLU A 1 94 ? 12.201 -6.296 -0.953 1.00 79.38 94 GLU A O 1
ATOM 767 N N . ILE A 1 95 ? 13.647 -7.915 -0.358 1.00 74.44 95 ILE A N 1
ATOM 768 C CA . ILE A 1 95 ? 12.813 -8.493 0.691 1.00 74.44 95 ILE A CA 1
ATOM 769 C C . ILE A 1 95 ? 13.702 -8.928 1.838 1.00 74.44 95 ILE A C 1
ATOM 771 O O . ILE A 1 95 ? 14.539 -9.818 1.687 1.00 74.44 95 ILE A O 1
ATOM 775 N N . GLU A 1 96 ? 13.422 -8.380 3.009 1.00 75.12 96 GLU A N 1
ATOM 776 C CA . GLU A 1 96 ? 14.064 -8.762 4.250 1.00 75.12 96 GLU A CA 1
ATOM 777 C C . GLU A 1 96 ? 13.056 -9.357 5.244 1.00 75.12 96 GLU A C 1
ATOM 779 O O . GLU A 1 96 ? 11.967 -8.835 5.509 1.00 75.12 96 GLU A O 1
ATOM 784 N N . GLY A 1 97 ? 13.443 -10.478 5.852 1.00 69.50 97 GLY A N 1
ATOM 785 C CA . GLY A 1 97 ? 12.712 -11.102 6.951 1.00 69.50 97 GLY A CA 1
ATOM 786 C C . GLY A 1 97 ? 12.097 -12.460 6.623 1.00 69.50 97 GLY A C 1
ATOM 787 O O . GLY A 1 97 ? 12.421 -13.122 5.639 1.00 69.50 97 GLY A O 1
ATOM 788 N N . PHE A 1 98 ? 11.227 -12.921 7.520 1.00 64.50 98 PHE A N 1
ATOM 789 C CA . PHE A 1 98 ? 10.682 -14.274 7.468 1.00 64.50 98 PHE A CA 1
ATOM 790 C C . PHE A 1 98 ? 9.409 -14.330 6.626 1.00 64.50 98 PHE A C 1
ATOM 792 O O . PHE A 1 98 ? 8.345 -13.883 7.055 1.00 64.50 98 PHE A O 1
ATOM 799 N N . LEU A 1 99 ? 9.515 -14.950 5.455 1.00 67.31 99 LEU A N 1
ATOM 800 C CA . LEU A 1 99 ? 8.370 -15.305 4.626 1.00 67.31 99 LEU A CA 1
ATOM 801 C C . LEU A 1 99 ? 7.803 -16.649 5.085 1.00 67.31 99 LEU A C 1
ATOM 803 O O . LEU A 1 99 ? 8.534 -17.624 5.274 1.00 67.31 99 LEU A O 1
ATOM 807 N N . SER A 1 100 ? 6.484 -16.743 5.226 1.00 72.38 100 SER A N 1
ATOM 808 C CA . SER A 1 100 ? 5.838 -18.053 5.284 1.00 72.38 100 SER A CA 1
ATOM 809 C C . SER A 1 100 ? 6.030 -18.789 3.957 1.00 72.38 100 SER A C 1
ATOM 811 O O . SER A 1 100 ? 6.167 -18.169 2.904 1.00 72.38 100 SER A O 1
ATOM 813 N N . HIS A 1 101 ? 5.960 -20.123 3.977 1.00 71.62 101 HIS A N 1
ATOM 814 C CA . HIS A 1 101 ? 6.051 -20.940 2.761 1.00 71.62 101 HIS A CA 1
ATOM 815 C C . HIS A 1 101 ? 5.098 -20.452 1.653 1.00 71.62 101 HIS A C 1
ATOM 817 O O . HIS A 1 101 ? 5.472 -20.387 0.490 1.00 71.62 101 HIS A O 1
ATOM 823 N N . LYS A 1 102 ? 3.883 -20.024 2.014 1.00 70.81 102 LYS A N 1
ATOM 824 C CA . LYS A 1 102 ? 2.913 -19.471 1.061 1.00 70.81 102 LYS A CA 1
ATOM 825 C C . LYS A 1 102 ? 3.367 -18.141 0.448 1.00 70.81 102 LYS A C 1
ATOM 827 O O . LYS A 1 102 ? 3.160 -17.931 -0.743 1.00 70.81 102 LYS A O 1
ATOM 832 N N . GLU A 1 103 ? 3.934 -17.250 1.256 1.00 70.69 103 GLU A N 1
ATOM 833 C CA . GLU A 1 103 ? 4.442 -15.948 0.801 1.00 70.69 103 GLU A CA 1
ATOM 834 C C . GLU A 1 103 ? 5.660 -16.140 -0.113 1.00 70.69 103 GLU A C 1
ATOM 836 O O . GLU A 1 103 ? 5.724 -15.528 -1.174 1.00 70.69 103 GLU A O 1
ATOM 841 N N . LEU A 1 104 ? 6.553 -17.076 0.224 1.00 73.00 104 LEU A N 1
ATOM 842 C CA . LEU A 1 104 ? 7.687 -17.451 -0.623 1.00 73.00 104 LEU A CA 1
ATOM 843 C C . LEU A 1 104 ? 7.241 -18.037 -1.973 1.00 73.00 104 LEU A C 1
ATOM 845 O O . LEU A 1 104 ? 7.757 -17.648 -3.016 1.00 73.00 104 LEU A O 1
ATOM 849 N N . MET A 1 105 ? 6.261 -18.944 -1.976 1.00 75.06 105 MET A N 1
ATOM 850 C CA . MET A 1 105 ? 5.752 -19.538 -3.220 1.00 75.06 105 MET A CA 1
ATOM 851 C C . MET A 1 105 ? 5.054 -18.501 -4.110 1.00 75.06 105 MET A C 1
ATOM 853 O O . MET A 1 105 ? 5.181 -18.559 -5.330 1.00 75.06 105 MET A O 1
ATOM 857 N N . MET A 1 106 ? 4.354 -17.529 -3.515 1.00 72.31 106 MET A N 1
ATOM 858 C CA . MET A 1 106 ? 3.795 -16.391 -4.252 1.00 72.31 106 MET A CA 1
ATOM 859 C C . MET A 1 106 ? 4.897 -15.548 -4.898 1.00 72.31 106 MET A C 1
ATOM 861 O O . MET A 1 106 ? 4.774 -15.174 -6.058 1.00 72.31 106 MET A O 1
ATOM 865 N N . LEU A 1 107 ? 5.971 -15.281 -4.161 1.00 70.25 107 LEU A N 1
ATOM 866 C CA . LEU A 1 107 ? 7.111 -14.502 -4.636 1.00 70.25 107 LEU A CA 1
ATOM 867 C C . LEU A 1 107 ? 7.833 -15.137 -5.811 1.00 70.25 107 LEU A C 1
ATOM 869 O O . LEU A 1 107 ? 8.087 -14.473 -6.811 1.00 70.25 107 LEU A O 1
ATOM 873 N N . ILE A 1 108 ? 8.101 -16.435 -5.713 1.00 70.44 108 ILE A N 1
ATOM 874 C CA . ILE A 1 108 ? 8.678 -17.201 -6.816 1.00 70.44 108 ILE A CA 1
ATOM 875 C C . ILE A 1 108 ? 7.750 -17.128 -8.036 1.00 70.44 108 ILE A C 1
ATOM 877 O O . ILE A 1 108 ? 8.214 -16.877 -9.140 1.00 70.44 108 ILE A O 1
ATOM 881 N N . ALA A 1 109 ? 6.433 -17.259 -7.856 1.00 69.75 109 ALA A N 1
ATOM 882 C CA . ALA A 1 109 ? 5.499 -17.137 -8.974 1.00 69.75 109 ALA A CA 1
ATOM 883 C C . ALA A 1 109 ? 5.527 -15.752 -9.649 1.00 69.75 109 ALA A C 1
ATOM 885 O O . ALA A 1 109 ? 5.259 -15.673 -10.836 1.00 69.75 109 ALA A O 1
ATOM 886 N N . ILE A 1 110 ? 5.853 -14.678 -8.925 1.00 67.50 110 ILE A N 1
ATOM 887 C CA . ILE A 1 110 ? 5.960 -13.319 -9.483 1.00 67.50 110 ILE A CA 1
ATOM 888 C C . ILE A 1 110 ? 7.273 -13.134 -10.244 1.00 67.50 110 ILE A C 1
ATOM 890 O O . ILE A 1 110 ? 7.272 -12.578 -11.333 1.00 67.50 110 ILE A O 1
ATOM 894 N N . LEU A 1 111 ? 8.392 -13.590 -9.674 1.00 67.06 111 LEU A N 1
ATOM 895 C CA . LEU A 1 111 ? 9.720 -13.407 -10.270 1.00 67.06 111 LEU A CA 1
ATOM 896 C C . LEU A 1 111 ? 9.932 -14.237 -11.546 1.00 67.06 111 LEU A C 1
ATOM 898 O O . LEU A 1 111 ? 10.805 -13.907 -12.344 1.00 67.06 111 LEU A O 1
ATOM 902 N N . PHE A 1 112 ? 9.167 -15.319 -11.718 1.00 66.50 112 PHE A N 1
ATOM 903 C CA . PHE A 1 112 ? 9.313 -16.276 -12.819 1.00 66.50 112 PHE A CA 1
ATOM 904 C C . PHE A 1 112 ? 8.083 -16.367 -13.749 1.00 66.50 112 PHE A C 1
ATOM 906 O O . PHE A 1 112 ? 8.030 -17.287 -14.568 1.00 66.50 112 PHE A O 1
ATOM 913 N N . ALA A 1 113 ? 7.101 -15.464 -13.624 1.00 61.72 113 ALA A N 1
ATOM 914 C CA . ALA A 1 113 ? 5.974 -15.326 -14.563 1.00 61.72 113 ALA A CA 1
ATOM 915 C C . ALA A 1 113 ? 6.301 -14.349 -15.698 1.00 61.72 113 ALA A C 1
ATOM 917 O O . ALA A 1 113 ? 5.833 -14.613 -16.829 1.00 61.72 113 ALA A O 1
#

Sequence (113 aa):
MAKVKRYCGPIILEINNEKIKEYCGSYKYEISNNKVKEYCGRYLYEIQGDKIKEYCGSYVLEVSGTKIKRYCGPIIAEIQGNKIKEYCGGYLYEIEGFLSHKELMMLIAILFA

Radius of gyration: 13.35 Å; chains: 1; bounding box: 29×37×31 Å

Secondary structure (DSSP, 8-state):
--EEEEEEEEEEEEEES-EEEEEEEEEEEEEES-EEEEEEEEEEEEEES-EEEEEEEEEEEEEES-EEEEEE-SEEEEEES-EEEEEE-SEEEEEES---HHHHHHHHHHHT-

Foldseek 3Di:
DEEAAEDADAEDEEDEDYEYAYYAYAEYEEYEHYEYAEYAYAEYEEYYCYEYAEYHYAEYEYYENYEYAEHAYADYEEYEPYHYNYYHYQDYHYYDDDDDPNRVVNVVVNPPD

pLDDT: mean 82.08, std 7.4, ran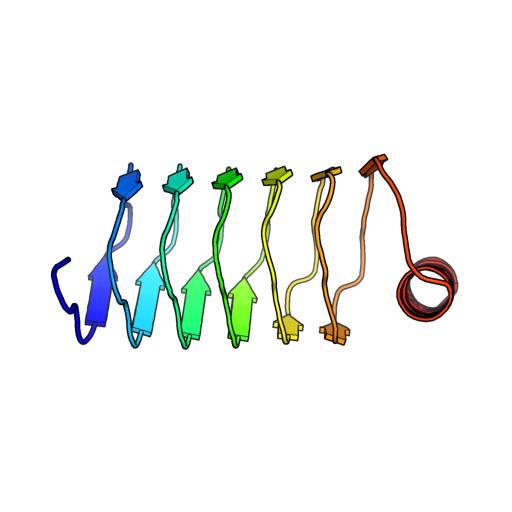ge [61.56, 92.88]